Protein AF-A0A7R9GFU7-F1 (afdb_monomer_lite)

Organism: NCBI:txid399045

Radius of gyration: 15.92 Å; chains: 1; bounding box: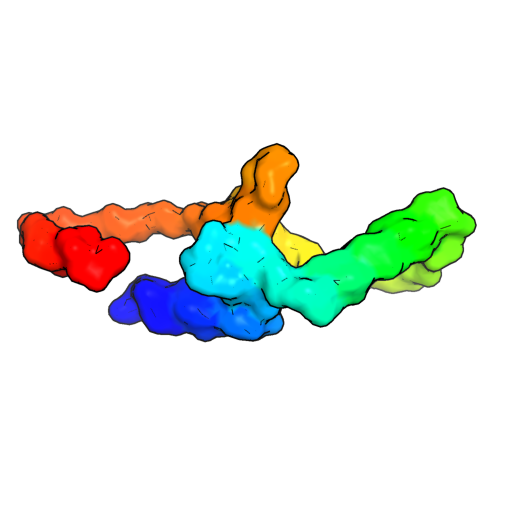 34×25×46 Å

Foldseek 3Di:
DVPVVVVVVCVVLQQDPQQAHDPVNVVVVVVVVVCVVVVPDPDDDDPPNCPCVVQWDQDPVRGTHGPDDDDDPDPPPVVVD

pLDDT: mean 78.25, std 14.25, range [40.47, 93.56]

Secondary structure (DSSP, 8-state):
-HHHHHHHHHHHTTB-TTSPBPHHHHHHHHHHHHHHTTT-----S--TTSGGGGTEEE-TTS-EEE------SSHHHHTT-

InterPro domains:
  IPR000217 Tubulin [PTHR11588] (6-81)
  IPR036525 Tubulin/FtsZ, GTPase domain superfamily [G3DSA:3.40.50.1440] (1-81)
  IPR036525 Tubulin/FtsZ, GTPase domain superfamily [SSF52490] (1-80)

Sequence (81 aa):
MGNSCWELYCLEHGIKPDGHLADDAAEIRSLKQAAAINGERPFNGGNGDDTYMAFFNETAAGKHVPRAIYADLEPSVVGEI

Structure (mmCIF, N/CA/C/O backbone):
data_AF-A0A7R9GFU7-F1
#
_entry.id   AF-A0A7R9GFU7-F1
#
loop_
_atom_site.group_PDB
_atom_site.id
_atom_site.type_symbol
_atom_site.label_atom_id
_atom_site.label_alt_id
_atom_site.label_comp_id
_atom_site.label_asym_id
_atom_site.label_entity_id
_atom_site.label_seq_id
_atom_site.pdbx_PDB_ins_code
_at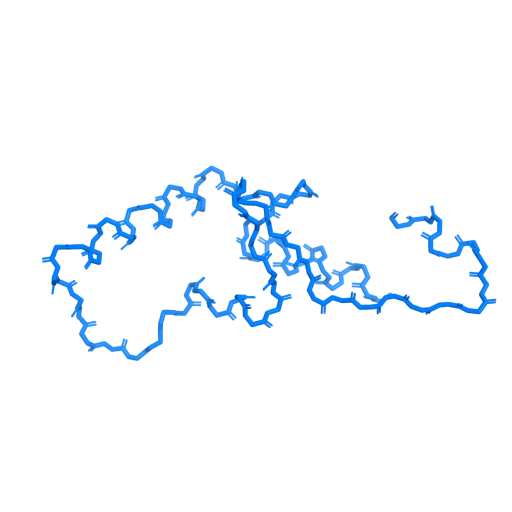om_site.Cartn_x
_atom_site.Cartn_y
_atom_site.Cartn_z
_atom_site.occupancy
_atom_site.B_iso_or_equiv
_atom_site.auth_seq_id
_atom_site.auth_comp_id
_atom_site.auth_asym_id
_atom_site.auth_atom_id
_atom_site.pdbx_PDB_model_num
ATOM 1 N N . MET A 1 1 ? 0.339 -1.478 15.763 1.00 61.31 1 MET A N 1
ATOM 2 C CA . MET A 1 1 ? 1.337 -2.422 15.204 1.00 61.31 1 MET A CA 1
ATOM 3 C C . MET A 1 1 ? 1.116 -2.665 13.714 1.00 61.31 1 MET A C 1
ATOM 5 O O . MET A 1 1 ? 2.058 -2.462 12.970 1.00 61.31 1 MET A O 1
ATOM 9 N N . GLY A 1 2 ? -0.092 -3.023 13.250 1.00 76.56 2 GLY A N 1
ATOM 10 C CA . GLY A 1 2 ? -0.335 -3.293 11.821 1.00 76.56 2 GLY A CA 1
ATOM 11 C C . GLY A 1 2 ? -0.100 -2.104 10.879 1.00 76.56 2 GLY A C 1
ATOM 12 O O . GLY A 1 2 ? 0.571 -2.270 9.868 1.00 76.56 2 GLY A O 1
ATOM 13 N N . ASN A 1 3 ? -0.580 -0.905 11.232 1.00 80.62 3 ASN A N 1
ATOM 14 C CA . ASN A 1 3 ? -0.511 0.258 10.339 1.00 80.62 3 ASN A CA 1
ATOM 15 C C . ASN A 1 3 ? 0.935 0.672 9.996 1.00 80.62 3 ASN A C 1
ATOM 17 O O . ASN A 1 3 ? 1.303 0.728 8.829 1.00 80.62 3 ASN A O 1
ATOM 21 N N . SER A 1 4 ? 1.799 0.827 11.005 1.00 84.62 4 SER A N 1
ATOM 22 C CA . SER A 1 4 ? 3.211 1.188 10.796 1.00 84.62 4 SER A CA 1
ATOM 23 C C . SER A 1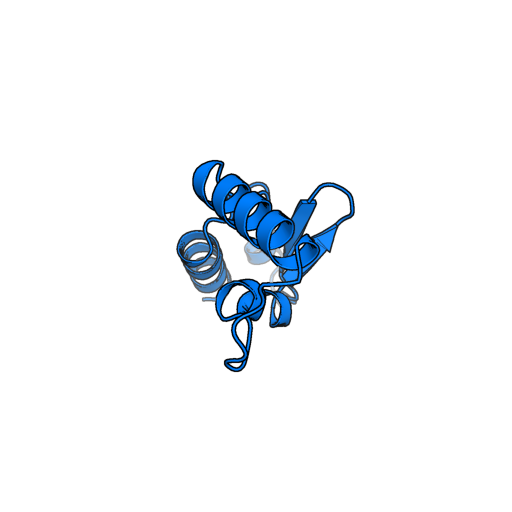 4 ? 3.992 0.146 9.986 1.00 84.62 4 SER A C 1
ATOM 25 O O . SER A 1 4 ? 4.924 0.500 9.268 1.00 84.62 4 SER A O 1
ATOM 27 N N . CYS A 1 5 ? 3.621 -1.139 10.071 1.00 89.12 5 CYS A N 1
ATOM 28 C CA . CYS A 1 5 ? 4.218 -2.174 9.223 1.00 89.12 5 CYS A CA 1
ATOM 29 C C . CYS A 1 5 ? 3.862 -1.961 7.747 1.00 89.12 5 CYS A C 1
ATOM 31 O O . CYS A 1 5 ? 4.743 -2.060 6.900 1.00 89.12 5 CYS A O 1
ATOM 33 N N . TRP A 1 6 ? 2.604 -1.638 7.436 1.00 90.12 6 TRP A N 1
ATOM 34 C CA . TRP A 1 6 ? 2.184 -1.367 6.059 1.00 90.12 6 TRP A CA 1
ATOM 35 C C . TRP A 1 6 ? 2.724 -0.045 5.523 1.00 90.12 6 TRP A C 1
ATOM 37 O O . TRP A 1 6 ? 3.109 0.004 4.362 1.00 90.12 6 TRP A O 1
ATOM 47 N N . GLU A 1 7 ? 2.827 0.995 6.351 1.00 88.50 7 GLU A N 1
ATOM 48 C CA . GLU A 1 7 ? 3.460 2.263 5.965 1.00 88.50 7 GLU A CA 1
ATOM 49 C C . GLU A 1 7 ? 4.912 2.054 5.523 1.00 88.50 7 GLU A C 1
ATOM 51 O O . GLU A 1 7 ? 5.300 2.487 4.439 1.00 88.50 7 GLU A O 1
ATOM 56 N N . LEU A 1 8 ? 5.704 1.333 6.324 1.00 90.56 8 LEU A N 1
ATOM 57 C CA . LEU A 1 8 ? 7.090 1.015 5.974 1.00 90.56 8 LEU A CA 1
ATOM 58 C C . LEU A 1 8 ? 7.175 0.126 4.732 1.00 90.56 8 LEU A C 1
ATOM 60 O O . LEU A 1 8 ? 8.013 0.375 3.870 1.00 90.56 8 LEU A O 1
ATOM 64 N N . TYR A 1 9 ? 6.292 -0.868 4.614 1.00 89.00 9 TYR A N 1
ATOM 65 C CA . TYR A 1 9 ? 6.288 -1.777 3.470 1.00 89.00 9 TYR A CA 1
ATOM 66 C C . TYR A 1 9 ? 5.922 -1.057 2.164 1.00 89.00 9 TYR A C 1
ATOM 68 O O . TYR A 1 9 ? 6.545 -1.278 1.128 1.00 89.00 9 TYR A O 1
ATOM 76 N N . CYS A 1 10 ? 4.964 -0.128 2.214 1.00 90.94 10 CYS A N 1
ATOM 77 C CA . CYS A 1 10 ? 4.654 0.747 1.090 1.00 90.94 10 CYS A CA 1
ATOM 78 C C . CYS A 1 10 ? 5.853 1.633 0.722 1.00 90.94 10 CYS A C 1
ATOM 80 O O . CYS A 1 10 ? 6.189 1.725 -0.455 1.00 90.94 10 CYS A O 1
ATOM 82 N N . LEU A 1 11 ? 6.543 2.229 1.701 1.00 89.44 11 LEU A N 1
ATOM 83 C CA . LEU A 1 11 ? 7.727 3.059 1.445 1.00 89.44 11 LEU A CA 1
ATOM 84 C C . LEU A 1 11 ? 8.878 2.270 0.808 1.00 89.44 11 LEU A C 1
ATOM 86 O O . LEU A 1 11 ? 9.483 2.749 -0.149 1.00 89.44 11 LEU A O 1
ATOM 90 N N . GLU A 1 12 ? 9.155 1.060 1.295 1.00 89.25 12 GLU A N 1
ATOM 91 C CA . GLU A 1 12 ? 10.211 0.188 0.765 1.00 89.25 12 GLU A CA 1
ATOM 92 C C . GLU A 1 12 ? 9.963 -0.200 -0.702 1.00 89.25 12 GLU A C 1
ATOM 94 O O . GLU A 1 12 ? 10.902 -0.287 -1.494 1.00 89.25 12 GLU A O 1
ATOM 99 N N . HIS A 1 13 ? 8.694 -0.360 -1.085 1.00 87.69 13 HIS A N 1
ATOM 100 C CA . HIS A 1 13 ? 8.288 -0.712 -2.448 1.00 87.69 13 HIS A CA 1
ATOM 101 C C . HIS A 1 13 ? 7.865 0.489 -3.307 1.00 87.69 13 HIS A C 1
ATOM 103 O O . HIS A 1 13 ? 7.389 0.308 -4.429 1.00 87.69 13 HIS A O 1
ATOM 109 N N . GLY A 1 14 ? 8.049 1.717 -2.814 1.00 90.31 14 GLY A N 1
ATOM 110 C CA . GL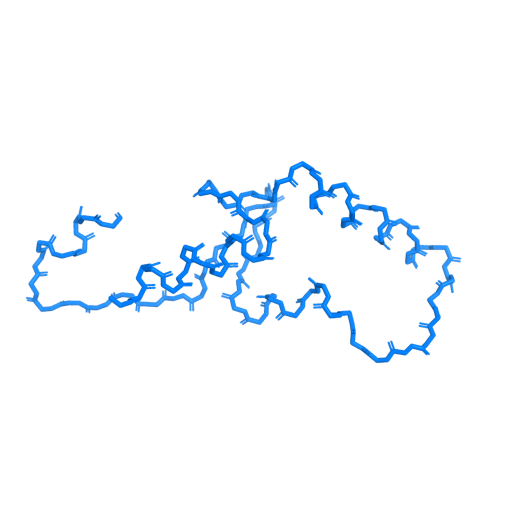Y A 1 14 ? 7.704 2.931 -3.550 1.00 90.31 14 GLY A CA 1
ATOM 111 C C . GLY A 1 14 ? 6.208 3.059 -3.844 1.00 90.31 14 GLY A C 1
ATOM 112 O O . GLY A 1 14 ? 5.840 3.617 -4.871 1.00 90.31 14 GLY A O 1
ATOM 113 N N . ILE A 1 15 ? 5.341 2.534 -2.981 1.00 91.44 15 ILE A N 1
ATOM 114 C CA . ILE A 1 15 ? 3.886 2.669 -3.063 1.00 91.44 15 ILE A CA 1
ATOM 115 C C . ILE A 1 15 ? 3.476 3.908 -2.261 1.00 91.44 15 ILE A C 1
ATOM 117 O O . ILE A 1 15 ? 3.746 4.027 -1.066 1.00 91.44 15 ILE A O 1
ATOM 121 N N . LYS A 1 16 ? 2.819 4.851 -2.930 1.00 93.56 16 LYS A N 1
ATOM 122 C CA . LYS A 1 16 ? 2.254 6.065 -2.339 1.00 93.56 16 LYS A CA 1
ATOM 123 C C . LYS A 1 16 ? 1.066 5.716 -1.423 1.00 93.56 16 LYS A C 1
ATOM 125 O O . LYS A 1 16 ? 0.440 4.670 -1.600 1.00 93.56 16 LYS A O 1
ATOM 130 N N . PRO A 1 17 ? 0.675 6.609 -0.494 1.00 92.25 17 PRO A N 1
ATOM 131 C CA . PRO A 1 17 ? -0.495 6.394 0.367 1.00 92.25 17 PRO A CA 1
ATOM 132 C C . PRO A 1 17 ? -1.817 6.155 -0.385 1.00 92.25 17 PRO A C 1
ATOM 134 O O . PRO A 1 17 ? -2.734 5.542 0.151 1.00 92.25 17 PRO A O 1
ATOM 137 N N . ASP A 1 18 ? -1.929 6.609 -1.638 1.00 93.19 18 ASP A N 1
ATOM 138 C CA . ASP A 1 18 ? -3.092 6.356 -2.500 1.00 93.19 18 ASP A CA 1
ATOM 139 C C . ASP A 1 18 ? -3.111 4.937 -3.117 1.00 93.19 18 ASP A C 1
ATOM 141 O O . ASP A 1 18 ? -4.129 4.513 -3.676 1.00 93.19 18 ASP A O 1
ATOM 145 N N . GLY A 1 19 ? -2.018 4.184 -2.961 1.00 91.75 19 GLY A N 1
ATOM 146 C CA . GLY A 1 19 ? -1.795 2.840 -3.482 1.00 91.75 19 GLY A CA 1
ATOM 147 C C . GLY A 1 19 ? -1.146 2.797 -4.870 1.00 91.75 19 GLY A C 1
ATOM 148 O O . GLY A 1 19 ? -0.972 1.708 -5.417 1.00 91.75 19 GLY A O 1
ATOM 149 N N . HIS A 1 20 ? -0.782 3.930 -5.468 1.00 92.50 20 HIS A N 1
ATOM 150 C CA . HIS A 1 20 ? -0.065 3.956 -6.743 1.00 92.50 20 HIS A CA 1
ATOM 151 C C . HIS A 1 20 ? 1.448 3.917 -6.540 1.00 92.50 20 HIS A C 1
ATOM 153 O O . HIS A 1 20 ? 1.968 4.371 -5.525 1.00 92.50 20 HIS A O 1
ATOM 159 N N . LEU A 1 21 ? 2.181 3.393 -7.521 1.00 90.62 21 LEU A N 1
ATOM 160 C CA . LEU A 1 21 ? 3.639 3.478 -7.496 1.00 90.62 21 LEU A CA 1
ATOM 161 C C . LEU A 1 21 ? 4.093 4.944 -7.614 1.00 90.62 21 LEU A C 1
ATOM 163 O O . LEU A 1 21 ? 3.468 5.776 -8.282 1.00 90.62 21 LEU A O 1
ATOM 167 N N . ALA A 1 22 ? 5.194 5.266 -6.944 1.00 90.62 22 ALA A N 1
ATOM 168 C CA . ALA A 1 22 ? 5.942 6.488 -7.162 1.00 90.62 22 ALA A CA 1
ATOM 169 C C . ALA A 1 22 ? 6.432 6.544 -8.608 1.00 90.62 22 ALA A C 1
ATOM 171 O O . ALA A 1 22 ? 6.652 5.502 -9.222 1.00 90.62 22 ALA A O 1
ATOM 172 N N . ASP A 1 23 ? 6.586 7.751 -9.147 1.00 86.25 23 ASP A N 1
ATOM 173 C CA . ASP A 1 23 ? 6.828 7.945 -10.580 1.00 86.25 23 ASP A CA 1
ATOM 174 C C . ASP A 1 23 ? 8.113 7.217 -11.013 1.00 86.25 23 ASP A C 1
ATOM 176 O O . ASP A 1 23 ? 8.085 6.441 -11.966 1.00 86.25 23 ASP A O 1
ATOM 180 N N . ASP A 1 24 ? 9.173 7.314 -10.205 1.00 84.00 24 ASP A N 1
ATOM 181 C CA . ASP A 1 24 ? 10.437 6.597 -10.407 1.00 84.00 24 ASP A CA 1
ATOM 182 C C . ASP A 1 24 ? 10.261 5.065 -10.372 1.00 84.00 24 ASP A C 1
ATOM 184 O O . ASP A 1 24 ? 10.821 4.334 -11.190 1.00 84.00 24 ASP A O 1
ATOM 188 N N . ALA A 1 25 ? 9.451 4.547 -9.442 1.00 82.56 25 ALA A N 1
ATOM 189 C CA . ALA A 1 25 ? 9.194 3.111 -9.309 1.00 82.56 25 ALA A CA 1
ATOM 190 C C . ALA A 1 25 ? 8.319 2.576 -10.459 1.00 82.56 25 ALA A C 1
ATOM 192 O O . ALA A 1 25 ? 8.548 1.471 -10.961 1.00 82.56 25 ALA A O 1
ATOM 193 N N . ALA A 1 26 ? 7.344 3.368 -10.909 1.00 80.94 26 ALA A N 1
ATOM 194 C CA . ALA A 1 26 ? 6.486 3.065 -12.048 1.00 80.94 26 ALA A CA 1
ATOM 195 C C . ALA A 1 26 ? 7.274 3.077 -13.367 1.00 80.94 26 ALA A C 1
ATOM 197 O O . ALA A 1 26 ? 7.077 2.194 -14.208 1.00 80.94 26 ALA A O 1
ATOM 198 N N . GLU A 1 27 ? 8.191 4.031 -13.536 1.00 83.00 27 GLU A N 1
ATOM 199 C CA . GLU A 1 27 ? 9.088 4.104 -14.689 1.00 83.00 27 GLU A CA 1
ATOM 200 C C . GLU A 1 27 ? 10.020 2.888 -14.728 1.00 83.00 27 GLU A C 1
ATOM 202 O O . GLU A 1 27 ? 10.064 2.179 -15.736 1.00 83.00 27 GLU A O 1
ATOM 207 N N . ILE A 1 28 ? 10.677 2.562 -13.609 1.00 77.75 28 ILE A N 1
ATOM 208 C CA . ILE A 1 28 ? 11.542 1.379 -13.500 1.00 77.75 28 ILE A CA 1
ATOM 209 C C . ILE A 1 28 ? 10.766 0.096 -13.826 1.00 77.75 28 ILE A C 1
ATOM 211 O O . ILE A 1 28 ? 11.259 -0.741 -14.585 1.00 77.75 28 ILE A O 1
ATOM 215 N N . ARG A 1 29 ? 9.541 -0.067 -13.307 1.00 77.19 29 ARG A N 1
ATOM 216 C CA . ARG A 1 29 ? 8.684 -1.225 -13.616 1.00 77.19 29 ARG A CA 1
ATOM 217 C C . ARG A 1 29 ? 8.346 -1.297 -15.106 1.00 77.19 29 ARG A C 1
ATOM 219 O O . ARG A 1 29 ? 8.448 -2.367 -15.705 1.00 77.19 29 ARG A O 1
ATOM 226 N N . SER A 1 30 ? 7.991 -0.165 -15.710 1.00 76.56 30 SER A N 1
ATOM 227 C CA . SER A 1 30 ? 7.628 -0.081 -17.129 1.00 76.56 30 SER A CA 1
ATOM 228 C C . SER A 1 30 ? 8.811 -0.429 -18.036 1.00 76.56 30 SER A C 1
ATOM 230 O O . SER A 1 30 ? 8.661 -1.214 -18.972 1.00 76.56 30 SER A O 1
ATOM 232 N N . LEU A 1 31 ? 10.008 0.080 -17.722 1.00 77.75 31 LEU A N 1
ATOM 233 C CA . LEU A 1 31 ? 11.243 -0.239 -18.442 1.00 77.75 31 LEU A CA 1
ATOM 234 C C . LEU A 1 31 ? 11.594 -1.729 -18.335 1.00 77.75 31 LEU A C 1
ATOM 236 O O . LEU A 1 31 ? 11.948 -2.358 -19.332 1.00 77.75 31 LEU A O 1
ATOM 240 N N . LYS A 1 32 ? 11.443 -2.326 -17.149 1.00 72.25 32 LYS A N 1
ATOM 241 C CA . LYS A 1 32 ? 11.684 -3.761 -16.938 1.00 72.25 32 LYS A CA 1
ATOM 242 C C . LYS A 1 32 ? 10.676 -4.645 -17.673 1.00 72.25 32 LYS A C 1
ATOM 244 O O . LYS A 1 32 ? 11.059 -5.659 -18.256 1.00 72.25 32 LYS A O 1
ATOM 249 N N . GLN A 1 33 ? 9.404 -4.250 -17.710 1.00 69.62 33 GLN A N 1
ATOM 250 C CA . GLN A 1 33 ? 8.378 -4.960 -18.475 1.00 69.62 33 GLN A CA 1
ATOM 251 C C . GLN A 1 33 ? 8.619 -4.847 -19.990 1.00 69.62 33 GLN A C 1
ATOM 253 O O . GLN A 1 33 ? 8.458 -5.830 -20.715 1.00 69.62 33 GLN A O 1
ATOM 258 N N . ALA A 1 34 ? 9.087 -3.686 -20.458 1.00 68.94 34 ALA A N 1
ATOM 259 C CA . ALA A 1 34 ? 9.507 -3.472 -21.841 1.00 68.94 34 ALA A CA 1
ATOM 260 C C . ALA A 1 34 ? 10.792 -4.245 -22.214 1.00 68.94 34 ALA A C 1
ATOM 262 O O . ALA A 1 34 ? 10.966 -4.643 -23.362 1.00 68.94 34 ALA A O 1
ATOM 263 N N . ALA A 1 35 ? 11.688 -4.521 -21.266 1.00 66.50 35 ALA A N 1
ATOM 264 C CA . ALA A 1 35 ? 12.828 -5.409 -21.505 1.00 66.50 35 ALA A CA 1
ATOM 265 C C . ALA A 1 35 ? 12.389 -6.884 -21.619 1.00 66.50 35 ALA A C 1
ATOM 267 O O . ALA A 1 35 ? 12.919 -7.633 -22.439 1.00 66.50 35 ALA A O 1
ATOM 268 N N . ALA A 1 36 ? 11.363 -7.298 -20.863 1.00 63.19 36 ALA A N 1
ATOM 269 C CA . ALA A 1 36 ? 10.842 -8.666 -20.897 1.00 63.19 36 ALA A CA 1
ATOM 270 C C . ALA A 1 36 ? 10.186 -9.051 -22.241 1.00 63.19 36 ALA A C 1
ATOM 272 O O . ALA A 1 36 ? 10.253 -10.218 -22.630 1.00 63.19 36 ALA A O 1
ATOM 273 N N . ILE A 1 37 ? 9.586 -8.098 -22.968 1.00 61.41 37 ILE A N 1
ATOM 274 C CA . ILE A 1 37 ? 8.976 -8.347 -24.293 1.00 61.41 37 ILE A CA 1
ATOM 275 C C . ILE A 1 37 ? 10.010 -8.594 -25.403 1.00 61.41 37 ILE A C 1
ATOM 277 O O . ILE A 1 37 ? 9.675 -9.227 -26.401 1.00 61.41 37 ILE A O 1
ATOM 281 N N . ASN A 1 38 ? 11.265 -8.170 -25.220 1.00 65.06 38 ASN A N 1
ATOM 282 C CA . ASN A 1 38 ? 12.326 -8.325 -26.222 1.00 65.06 38 ASN A CA 1
ATOM 283 C C . ASN A 1 38 ? 13.082 -9.662 -26.114 1.00 65.06 38 ASN A C 1
ATOM 285 O O . ASN A 1 38 ? 14.055 -9.883 -26.828 1.00 65.06 38 ASN A O 1
ATOM 289 N N . GLY A 1 39 ? 12.650 -10.578 -25.239 1.00 55.22 39 GLY A N 1
ATOM 290 C CA . GLY A 1 39 ? 13.220 -11.929 -25.130 1.00 55.22 39 GLY A CA 1
ATOM 291 C C . GLY A 1 39 ? 14.596 -12.006 -24.455 1.00 55.22 39 GLY A C 1
ATOM 292 O O . GLY A 1 39 ? 15.057 -13.102 -24.143 1.00 55.22 39 GLY A O 1
ATOM 293 N N . GLU A 1 40 ? 15.220 -10.871 -24.142 1.00 59.09 40 GLU A N 1
ATOM 294 C CA . GLU A 1 40 ? 16.453 -10.769 -23.358 1.00 59.09 40 GLU A CA 1
ATOM 295 C C . GLU A 1 40 ? 16.155 -10.905 -21.857 1.00 59.09 40 GLU A C 1
ATOM 297 O O . GLU 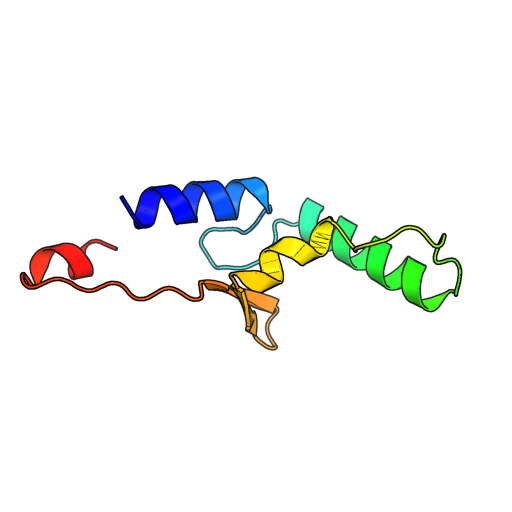A 1 40 ? 16.433 -10.013 -21.061 1.00 59.09 40 GLU A O 1
ATOM 302 N N . ARG A 1 41 ? 15.551 -12.019 -21.427 1.00 55.75 41 ARG A N 1
ATOM 303 C CA . ARG A 1 41 ? 15.567 -12.354 -19.998 1.00 55.75 41 ARG A CA 1
ATOM 304 C C . ARG A 1 41 ? 16.882 -13.069 -19.704 1.00 55.75 41 ARG A C 1
ATOM 306 O O . ARG A 1 41 ? 16.998 -14.238 -20.080 1.00 55.75 41 ARG A O 1
ATOM 313 N N . PRO A 1 42 ? 17.872 -12.445 -19.038 1.00 52.31 42 PRO A N 1
ATOM 314 C CA . PRO A 1 42 ? 18.937 -13.230 -18.441 1.00 52.31 42 PRO A CA 1
ATOM 315 C C . PRO A 1 42 ? 18.272 -14.185 -17.445 1.00 52.31 42 PRO A C 1
ATOM 317 O O . PRO A 1 42 ? 17.585 -13.760 -16.518 1.00 52.31 42 PRO A O 1
ATOM 320 N N . PHE A 1 43 ? 18.408 -15.489 -17.682 1.00 52.38 43 PHE A N 1
ATOM 321 C CA . PHE A 1 43 ? 17.993 -16.506 -16.728 1.00 52.38 43 PHE A CA 1
ATOM 322 C C . PHE A 1 43 ? 18.766 -16.287 -15.423 1.00 52.38 43 PHE A C 1
ATOM 324 O O . PHE A 1 43 ? 19.932 -16.658 -15.325 1.00 52.38 43 PHE A O 1
ATOM 331 N N . ASN A 1 44 ? 18.116 -15.706 -14.417 1.00 43.97 44 ASN A N 1
ATOM 332 C CA . ASN A 1 44 ? 18.443 -15.946 -13.020 1.00 43.97 44 ASN A CA 1
ATOM 333 C C . ASN A 1 44 ? 17.195 -15.713 -12.159 1.00 43.97 44 ASN A C 1
ATOM 335 O O . ASN A 1 44 ? 16.387 -14.837 -12.450 1.00 43.97 44 ASN A O 1
ATOM 339 N N . GLY A 1 45 ? 16.987 -16.586 -11.180 1.00 40.47 45 GLY A N 1
ATOM 340 C CA . GLY A 1 45 ? 15.687 -16.848 -10.567 1.00 40.47 45 GLY A CA 1
ATOM 341 C C . GLY A 1 45 ? 15.045 -15.661 -9.846 1.00 40.47 45 GLY A C 1
ATOM 342 O O . GLY A 1 45 ? 15.712 -14.943 -9.114 1.00 40.47 45 GLY A O 1
ATOM 343 N N . GLY A 1 46 ? 13.723 -15.548 -10.013 1.00 44.41 46 GLY A N 1
ATOM 344 C CA . GLY A 1 46 ? 12.841 -14.677 -9.236 1.00 44.41 46 GLY A CA 1
ATOM 345 C C . GLY A 1 46 ? 13.028 -13.191 -9.529 1.00 44.41 46 GLY A C 1
ATOM 346 O O . GLY A 1 46 ? 14.011 -12.591 -9.112 1.00 44.41 46 GLY A O 1
ATOM 347 N N . ASN A 1 47 ? 12.041 -12.585 -10.191 1.00 50.22 47 ASN A N 1
ATOM 348 C CA . ASN A 1 47 ? 11.845 -11.134 -10.207 1.00 50.22 47 ASN A CA 1
ATOM 349 C C . ASN A 1 47 ? 11.749 -10.650 -8.746 1.00 50.22 47 ASN A C 1
ATOM 351 O O . ASN A 1 47 ? 10.683 -10.708 -8.134 1.00 50.22 47 ASN A O 1
ATOM 355 N N . GLY A 1 48 ? 12.878 -10.266 -8.145 1.00 51.06 48 GLY A N 1
ATOM 356 C CA . GLY A 1 48 ? 12.946 -9.769 -6.766 1.00 51.06 48 GLY A CA 1
ATOM 357 C C . GLY A 1 48 ? 12.105 -8.506 -6.563 1.00 51.06 48 GLY A C 1
ATOM 358 O O . GLY A 1 48 ? 11.682 -8.209 -5.452 1.00 51.06 48 GLY A O 1
ATOM 359 N N . ASP A 1 49 ? 11.811 -7.807 -7.654 1.00 62.34 49 ASP A N 1
ATOM 360 C CA . ASP A 1 49 ? 11.000 -6.602 -7.737 1.00 62.34 49 ASP A CA 1
ATOM 361 C C . ASP A 1 49 ? 9.491 -6.840 -7.683 1.00 62.34 49 ASP A C 1
ATOM 363 O O . ASP A 1 49 ? 8.804 -5.945 -7.221 1.00 62.34 49 ASP A O 1
ATOM 367 N N . ASP A 1 50 ? 8.973 -8.016 -8.048 1.00 68.81 50 ASP A N 1
ATOM 368 C CA . ASP A 1 50 ? 7.536 -8.336 -7.927 1.00 68.81 50 ASP A CA 1
ATOM 369 C C . ASP A 1 50 ? 7.220 -9.186 -6.685 1.00 68.81 50 ASP A C 1
ATOM 371 O O . ASP A 1 50 ? 6.078 -9.590 -6.467 1.00 68.81 50 ASP A O 1
ATOM 375 N N . THR A 1 51 ? 8.215 -9.476 -5.841 1.00 75.44 51 THR A N 1
ATOM 376 C CA . THR A 1 51 ? 8.034 -10.333 -4.652 1.00 75.44 51 THR A CA 1
ATOM 377 C C . THR A 1 51 ? 6.997 -9.783 -3.670 1.00 75.44 51 THR A C 1
ATOM 379 O O . THR A 1 51 ? 6.303 -10.560 -3.011 1.00 75.44 51 THR A O 1
ATOM 382 N N . TYR A 1 52 ? 6.809 -8.460 -3.636 1.00 80.81 52 TYR A N 1
ATOM 383 C CA . TYR A 1 52 ? 5.792 -7.810 -2.810 1.00 80.81 52 TYR A CA 1
ATOM 384 C C . TYR A 1 52 ? 4.352 -8.131 -3.237 1.00 80.81 52 TYR A C 1
ATOM 386 O O . TYR A 1 52 ? 3.436 -8.035 -2.420 1.00 80.81 52 TYR A O 1
ATOM 394 N N . MET A 1 53 ? 4.130 -8.630 -4.460 1.00 83.06 53 MET A N 1
ATOM 395 C CA . MET A 1 53 ? 2.814 -9.105 -4.921 1.00 83.06 53 MET A CA 1
ATOM 396 C C . MET A 1 53 ? 2.256 -10.254 -4.078 1.00 83.06 53 MET A C 1
ATOM 398 O O . MET A 1 53 ? 1.046 -10.479 -4.066 1.00 83.06 53 MET A O 1
ATOM 402 N N . ALA A 1 54 ? 3.102 -10.964 -3.325 1.00 87.06 54 ALA A N 1
ATOM 403 C CA . ALA A 1 54 ? 2.636 -11.938 -2.342 1.00 87.06 54 ALA A CA 1
ATOM 404 C C . ALA A 1 54 ? 1.720 -11.299 -1.275 1.00 87.06 54 ALA A C 1
ATOM 406 O O . ALA A 1 54 ? 0.812 -11.954 -0.764 1.00 87.06 54 ALA A O 1
ATOM 407 N N . PHE A 1 55 ? 1.922 -10.012 -0.980 1.00 90.19 55 PHE A N 1
ATOM 408 C CA . PHE A 1 55 ? 1.240 -9.272 0.081 1.00 90.19 55 PHE A CA 1
ATOM 409 C C . PHE A 1 55 ? 0.213 -8.254 -0.434 1.00 90.19 55 PHE A C 1
ATOM 411 O O . PHE A 1 55 ? -0.618 -7.793 0.348 1.00 90.19 55 PHE A O 1
ATOM 418 N N . PHE A 1 56 ? 0.209 -7.940 -1.733 1.00 90.69 56 PHE A N 1
ATOM 419 C CA . PHE A 1 56 ? -0.723 -6.990 -2.348 1.00 90.69 56 PHE A CA 1
ATOM 420 C C . PHE A 1 56 ? -1.624 -7.635 -3.414 1.00 90.69 56 PHE A C 1
ATOM 422 O O . PHE A 1 56 ? -1.338 -8.686 -3.989 1.00 90.69 56 PHE A O 1
ATOM 429 N N . ASN A 1 57 ? -2.758 -6.991 -3.676 1.00 91.44 57 ASN A N 1
ATOM 430 C CA . ASN A 1 57 ? -3.496 -7.102 -4.930 1.00 91.44 57 ASN A CA 1
ATOM 431 C C . ASN A 1 57 ? -3.244 -5.848 -5.765 1.00 91.44 57 ASN A C 1
ATOM 433 O O . ASN A 1 57 ? -3.231 -4.756 -5.208 1.00 91.44 57 ASN A O 1
ATOM 437 N N . GLU A 1 58 ? -3.149 -5.981 -7.084 1.00 91.56 58 GLU A N 1
ATOM 438 C CA . GLU A 1 58 ? -3.162 -4.845 -8.007 1.00 91.56 58 GLU A CA 1
ATOM 439 C C . GLU A 1 58 ? -4.535 -4.767 -8.690 1.00 91.56 58 GLU A C 1
ATOM 441 O O . GLU A 1 58 ? -5.068 -5.764 -9.180 1.00 91.56 58 GLU A O 1
ATOM 446 N N . THR A 1 59 ? -5.144 -3.585 -8.689 1.00 92.56 59 THR A N 1
ATOM 447 C CA . THR A 1 59 ? -6.374 -3.321 -9.448 1.00 92.56 59 THR A CA 1
ATOM 448 C C . THR A 1 59 ? -6.049 -2.995 -10.906 1.00 92.56 59 THR A C 1
ATOM 450 O O . THR A 1 59 ? -4.934 -2.599 -11.228 1.00 92.56 59 THR A O 1
ATOM 453 N N . ALA A 1 60 ? -7.046 -3.044 -11.795 1.00 88.38 60 ALA A N 1
ATOM 454 C CA . ALA A 1 60 ? -6.867 -2.636 -13.194 1.00 88.38 60 ALA A CA 1
ATOM 455 C C . ALA A 1 60 ? -6.424 -1.166 -13.364 1.00 88.38 60 ALA A C 1
ATOM 457 O O . ALA A 1 60 ? -5.865 -0.811 -14.396 1.00 88.38 60 ALA A O 1
ATOM 458 N N . ALA A 1 61 ? -6.655 -0.316 -12.357 1.00 89.88 61 ALA A N 1
ATOM 459 C CA . ALA A 1 61 ? -6.189 1.069 -12.336 1.00 89.88 61 ALA A CA 1
ATOM 460 C C . ALA A 1 61 ? -4.734 1.216 -11.840 1.00 89.88 61 ALA A C 1
ATOM 462 O O . ALA A 1 61 ? -4.261 2.335 -11.679 1.00 89.88 61 ALA A O 1
ATOM 463 N N . GLY A 1 62 ? -4.031 0.116 -11.547 1.00 88.25 62 GLY A N 1
ATOM 464 C CA . GLY A 1 62 ? -2.660 0.134 -11.023 1.00 88.25 62 GLY A CA 1
ATOM 465 C C . GLY A 1 62 ? -2.559 0.473 -9.532 1.00 88.25 62 GLY A C 1
ATOM 466 O O . GLY A 1 62 ? -1.483 0.822 -9.048 1.00 88.25 62 GLY A O 1
ATOM 467 N N . LYS A 1 63 ? -3.678 0.409 -8.795 1.00 93.06 63 LYS A N 1
ATOM 468 C CA . LYS A 1 63 ? -3.696 0.587 -7.334 1.00 93.06 63 LYS A CA 1
ATOM 469 C C . LYS A 1 63 ? -3.334 -0.718 -6.625 1.00 93.06 63 LYS A C 1
ATOM 471 O O . LYS A 1 63 ? -4.002 -1.726 -6.864 1.00 93.06 63 LYS A O 1
ATOM 476 N N . HIS A 1 64 ? -2.363 -0.664 -5.720 1.00 92.25 64 HIS A N 1
ATOM 477 C CA . HIS A 1 64 ? -1.913 -1.752 -4.858 1.00 92.25 64 HIS A CA 1
ATOM 478 C C . HIS A 1 64 ? -2.679 -1.730 -3.532 1.00 92.25 64 HIS A C 1
ATOM 480 O O . HIS A 1 64 ? -2.708 -0.725 -2.825 1.00 92.25 64 HIS A O 1
ATOM 486 N N . VAL A 1 65 ? -3.328 -2.845 -3.204 1.00 93.25 65 VAL A N 1
ATOM 487 C CA . VAL A 1 65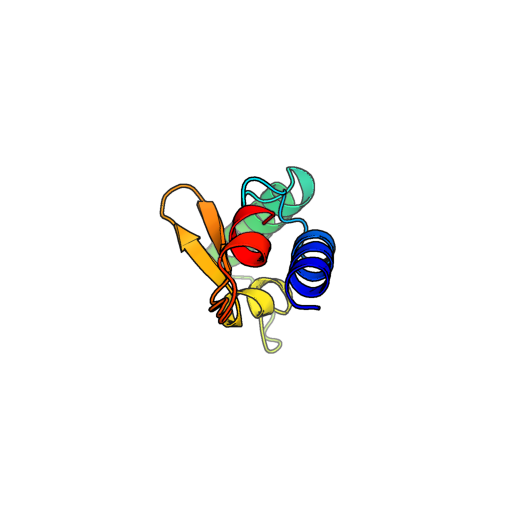 ? -4.194 -3.006 -2.032 1.00 93.25 65 VAL A CA 1
ATOM 488 C C . VAL A 1 65 ? -3.633 -4.115 -1.138 1.00 93.25 65 VAL A C 1
ATOM 490 O O . VAL A 1 65 ? -3.540 -5.256 -1.604 1.00 93.25 65 VAL A O 1
ATOM 493 N N . PRO A 1 66 ? -3.268 -3.824 0.124 1.00 93.12 66 PRO A N 1
ATOM 494 C CA . PRO A 1 66 ? -2.777 -4.829 1.062 1.00 93.12 66 PRO A CA 1
ATOM 495 C C . PRO A 1 66 ? -3.754 -5.991 1.248 1.00 93.12 66 PRO A C 1
ATOM 497 O O . PRO A 1 66 ? -4.957 -5.796 1.430 1.00 93.12 66 PRO A O 1
ATOM 500 N N . ARG A 1 67 ? -3.235 -7.219 1.277 1.00 92.94 67 ARG A N 1
ATOM 501 C CA . ARG A 1 67 ? -3.974 -8.412 1.711 1.00 92.94 67 ARG A CA 1
ATOM 502 C C . ARG A 1 67 ? -3.957 -8.488 3.241 1.00 92.94 67 ARG A C 1
ATOM 504 O O . ARG A 1 67 ? -3.297 -9.349 3.817 1.00 92.94 67 ARG A O 1
ATOM 511 N N . ALA A 1 68 ? -4.657 -7.565 3.895 1.00 89.88 68 ALA A N 1
ATOM 512 C CA . ALA A 1 68 ? -4.686 -7.433 5.350 1.00 89.88 68 ALA A CA 1
ATOM 513 C C . ALA A 1 68 ? -6.115 -7.490 5.903 1.00 89.88 68 ALA A C 1
ATOM 515 O O . ALA A 1 68 ? -7.057 -7.026 5.265 1.00 89.88 68 ALA A O 1
ATOM 516 N N . ILE A 1 69 ? -6.258 -8.027 7.116 1.00 88.50 69 ILE A N 1
ATOM 517 C CA . ILE A 1 69 ? -7.495 -7.972 7.901 1.00 88.50 69 ILE A CA 1
ATOM 518 C C . ILE A 1 69 ? -7.166 -7.259 9.210 1.00 88.50 69 ILE A C 1
ATOM 520 O O . ILE A 1 69 ? -6.282 -7.695 9.947 1.00 88.50 69 ILE A O 1
ATOM 524 N N . TYR A 1 70 ? -7.885 -6.175 9.487 1.00 84.88 70 TYR A N 1
ATOM 525 C CA . TYR A 1 70 ? -7.868 -5.490 10.775 1.00 84.88 70 TYR A CA 1
ATOM 526 C C . TYR A 1 70 ? -9.095 -5.933 11.569 1.00 84.88 70 TYR A C 1
ATOM 528 O O . TYR A 1 70 ? -10.206 -5.933 11.040 1.00 84.88 70 TYR A O 1
ATOM 536 N N . ALA A 1 71 ? -8.892 -6.344 12.817 1.00 83.69 71 ALA A N 1
ATOM 537 C CA . ALA A 1 71 ? -9.958 -6.763 13.715 1.00 83.69 71 ALA A CA 1
ATOM 538 C C . ALA A 1 71 ? -9.746 -6.108 15.079 1.00 83.69 71 ALA A C 1
ATOM 540 O O . ALA A 1 71 ? -8.641 -6.161 15.618 1.00 83.69 71 ALA A O 1
ATOM 541 N N . ASP A 1 72 ? -10.809 -5.522 15.618 1.00 83.94 72 ASP A N 1
ATOM 542 C CA . ASP A 1 72 ? -10.840 -4.941 16.955 1.00 83.94 72 ASP A CA 1
ATOM 543 C C . ASP A 1 72 ? -12.187 -5.258 17.626 1.00 83.94 72 ASP A C 1
ATOM 545 O O . ASP A 1 72 ? -13.193 -5.481 16.945 1.00 83.94 72 ASP A O 1
ATOM 549 N N . LEU A 1 73 ? -12.193 -5.320 18.956 1.00 83.50 73 LEU A N 1
ATOM 550 C CA . LEU A 1 73 ? -13.389 -5.446 19.791 1.00 83.50 73 LEU A CA 1
ATOM 551 C C . LEU A 1 73 ? -13.919 -4.076 20.242 1.00 83.50 73 LEU A C 1
ATOM 553 O O . LEU A 1 73 ? -15.027 -4.003 20.775 1.00 83.50 73 LEU A O 1
ATOM 557 N N . GLU A 1 74 ? -13.165 -3.001 19.994 1.00 81.00 74 GLU A N 1
ATOM 558 C CA . GLU A 1 74 ? -13.558 -1.622 20.266 1.00 81.00 74 GLU A CA 1
ATOM 559 C C . GLU A 1 74 ? -13.670 -0.810 18.957 1.00 81.00 74 GLU A C 1
ATOM 561 O O . GLU A 1 74 ? -12.753 -0.802 18.136 1.00 81.00 74 GLU A O 1
ATOM 566 N N . PRO A 1 75 ? -14.791 -0.102 18.720 1.00 71.88 75 PRO A N 1
ATOM 567 C CA . PRO A 1 75 ? -15.065 0.546 17.433 1.00 71.88 75 PRO A CA 1
ATOM 568 C C . PRO A 1 75 ? -14.188 1.773 17.140 1.00 71.88 75 PRO A C 1
ATOM 570 O O . PRO A 1 75 ? -14.169 2.243 16.005 1.00 71.88 75 PRO A O 1
ATOM 573 N N . SER A 1 76 ? -13.486 2.317 18.136 1.00 70.12 76 SER A N 1
ATOM 574 C CA . SER A 1 76 ? -12.705 3.551 17.993 1.00 70.12 76 SER A CA 1
ATOM 575 C C . SER A 1 76 ? -11.408 3.365 17.212 1.00 70.12 76 SER A C 1
ATOM 577 O O . SER A 1 76 ? -11.012 4.264 16.484 1.00 70.12 76 SER A O 1
ATOM 579 N N . VAL A 1 77 ? -10.763 2.204 17.306 1.00 65.75 77 VAL A N 1
ATOM 580 C CA . VAL A 1 77 ? -9.400 2.019 16.782 1.00 65.75 77 VAL A CA 1
ATOM 581 C C . VAL A 1 77 ? -9.383 1.824 15.263 1.00 65.75 77 VAL A C 1
ATOM 583 O O . VAL A 1 77 ? -8.474 2.296 14.590 1.00 65.75 77 VAL A O 1
ATOM 586 N N . VAL A 1 78 ? -10.408 1.179 14.691 1.00 63.31 78 VAL A N 1
ATOM 587 C CA . VAL A 1 78 ? -10.536 1.040 13.225 1.00 63.31 78 VAL A CA 1
ATOM 588 C C . VAL A 1 78 ? -11.002 2.344 12.565 1.00 63.31 78 VAL A C 1
ATOM 590 O O . VAL A 1 78 ? -10.785 2.542 11.376 1.00 63.31 78 VAL A O 1
ATOM 593 N N . GLY A 1 79 ? -11.611 3.256 13.327 1.00 62.53 79 GLY A N 1
ATOM 594 C CA . GLY A 1 79 ? -12.019 4.568 12.821 1.00 62.53 79 GLY A CA 1
ATOM 595 C C . GLY A 1 79 ? -10.863 5.549 12.596 1.00 62.53 79 GLY A C 1
ATOM 596 O O . GLY A 1 79 ? -11.068 6.567 11.942 1.00 62.53 79 GLY A O 1
ATOM 597 N N . GLU A 1 80 ? -9.676 5.261 13.137 1.00 66.44 80 GLU A N 1
ATOM 598 C CA . GLU A 1 80 ? -8.488 6.128 13.080 1.00 66.44 80 GLU A CA 1
ATOM 599 C C . GLU A 1 80 ? -7.482 5.734 11.979 1.00 66.44 80 GLU A C 1
ATOM 601 O O . GLU A 1 80 ? -6.442 6.383 11.853 1.00 66.44 80 GLU A O 1
ATOM 606 N N . ILE A 1 81 ? -7.776 4.685 11.198 1.00 66.31 81 ILE A N 1
ATOM 607 C CA . ILE A 1 81 ? -6.923 4.155 10.114 1.00 66.31 81 ILE A CA 1
ATOM 608 C C . ILE A 1 81 ? -7.346 4.683 8.740 1.00 66.31 81 ILE A C 1
ATOM 610 O O . ILE A 1 81 ? -8.565 4.860 8.515 1.00 66.31 81 ILE A O 1
#